Protein AF-A0A1L3SZP7-F1 (afdb_monomer_lite)

Radius of gyration: 13.11 Å; chains: 1; bounding box: 27×20×41 Å

pLDDT: mean 72.42, std 12.68, range [39.56, 86.0]

Organism: NCBI:txid1670800

Structure (mmCIF, N/CA/C/O backbone):
data_AF-A0A1L3SZP7-F1
#
_entry.id   AF-A0A1L3SZP7-F1
#
loop_
_atom_site.group_PDB
_atom_site.id
_atom_site.type_symbol
_atom_site.label_atom_id
_atom_site.label_alt_id
_atom_site.label_comp_id
_atom_site.label_asym_id
_atom_site.label_entity_id
_atom_site.label_seq_id
_atom_site.pdbx_PDB_ins_code
_atom_site.Cartn_x
_atom_site.Cartn_y
_atom_site.Cartn_z
_atom_site.occupancy
_atom_site.B_iso_or_equiv
_atom_site.auth_seq_id
_atom_site.auth_comp_id
_atom_site.auth_asym_id
_atom_site.auth_atom_id
_atom_site.pdbx_PDB_model_num
ATOM 1 N N . MET A 1 1 ? 0.777 -2.638 -19.041 1.00 39.56 1 MET A N 1
ATOM 2 C CA . MET A 1 1 ? 1.615 -2.831 -17.840 1.00 39.56 1 MET A CA 1
ATOM 3 C C . MET A 1 1 ? 0.805 -2.334 -16.657 1.00 39.56 1 MET A C 1
ATOM 5 O O . MET A 1 1 ? 0.891 -1.168 -16.306 1.00 39.56 1 MET A O 1
ATOM 9 N N . GLU A 1 2 ? -0.061 -3.192 -16.124 1.00 43.97 2 GLU A N 1
ATOM 10 C CA . GLU A 1 2 ? -0.825 -2.928 -14.902 1.00 43.97 2 GLU A CA 1
ATOM 11 C C . GLU A 1 2 ? -0.030 -3.502 -13.732 1.00 43.97 2 GLU A C 1
ATOM 13 O O . GLU A 1 2 ? -0.196 -4.653 -13.351 1.00 43.97 2 GLU A O 1
ATOM 18 N N . ALA A 1 3 ? 0.907 -2.715 -13.216 1.00 50.53 3 ALA A N 1
ATOM 19 C CA . ALA A 1 3 ? 1.503 -2.955 -11.905 1.00 50.53 3 ALA A CA 1
ATOM 20 C C . ALA A 1 3 ? 1.118 -1.800 -10.975 1.00 50.53 3 ALA A C 1
ATOM 22 O O . ALA A 1 3 ? 1.926 -1.287 -10.210 1.00 50.53 3 ALA A O 1
ATOM 23 N N . VAL A 1 4 ? -0.133 -1.346 -11.080 1.00 51.06 4 VAL A N 1
ATOM 24 C CA . VAL A 1 4 ? -0.746 -0.606 -9.986 1.00 51.06 4 VAL A CA 1
ATOM 25 C C . VAL A 1 4 ? -1.214 -1.697 -9.053 1.00 51.06 4 VAL A C 1
ATOM 27 O O . VAL A 1 4 ? -2.228 -2.338 -9.317 1.00 51.06 4 VAL A O 1
ATOM 30 N N . VAL A 1 5 ? -0.390 -1.978 -8.043 1.00 54.41 5 VAL A N 1
ATOM 31 C CA . VAL A 1 5 ? -0.740 -2.771 -6.862 1.00 54.41 5 VAL A CA 1
ATOM 32 C C . VAL A 1 5 ? -2.235 -2.616 -6.624 1.00 54.41 5 VAL A C 1
ATOM 34 O O . VAL A 1 5 ? -2.723 -1.486 -6.548 1.00 54.41 5 VAL A O 1
ATOM 37 N N . ALA A 1 6 ? -2.973 -3.724 -6.587 1.00 59.59 6 ALA A N 1
ATOM 38 C CA . ALA A 1 6 ? -4.345 -3.708 -6.114 1.00 59.59 6 ALA A CA 1
ATOM 39 C C . ALA A 1 6 ? -4.285 -3.219 -4.662 1.00 59.59 6 ALA A C 1
ATOM 41 O O . ALA A 1 6 ? -4.046 -3.983 -3.733 1.00 59.59 6 ALA A O 1
ATOM 42 N N . LEU A 1 7 ? -4.378 -1.903 -4.488 1.00 65.44 7 LEU A N 1
ATOM 43 C CA . LEU A 1 7 ? -4.268 -1.199 -3.219 1.00 65.44 7 LEU A CA 1
ATOM 44 C C . LEU A 1 7 ? -5.570 -1.358 -2.446 1.00 65.44 7 LEU A C 1
ATOM 46 O O . LEU A 1 7 ? -5.989 -0.401 -1.828 1.00 65.44 7 LEU A O 1
ATOM 50 N N . ASP A 1 8 ? -6.233 -2.503 -2.537 1.00 72.88 8 ASP A N 1
ATOM 51 C CA . ASP A 1 8 ? -7.381 -2.866 -1.717 1.00 72.88 8 ASP A CA 1
ATOM 52 C C . ASP A 1 8 ? -6.834 -3.830 -0.659 1.00 72.88 8 ASP A C 1
ATOM 54 O O . ASP A 1 8 ? -6.648 -5.010 -0.960 1.00 72.88 8 ASP A O 1
ATOM 58 N N . PRO A 1 9 ? -6.335 -3.322 0.482 1.00 77.56 9 PRO A N 1
ATOM 59 C CA . PRO A 1 9 ? -5.821 -4.152 1.548 1.00 77.56 9 PRO A CA 1
ATOM 60 C C . PRO A 1 9 ? -6.967 -4.798 2.328 1.00 77.56 9 PRO A C 1
ATOM 62 O O . PRO A 1 9 ? -7.920 -4.116 2.709 1.00 77.56 9 PRO A O 1
ATOM 65 N N . GLU A 1 10 ? -6.861 -6.101 2.572 1.00 84.31 10 GLU A N 1
ATOM 66 C CA . GLU A 1 10 ? -7.874 -6.861 3.319 1.00 84.31 10 GLU A CA 1
ATOM 67 C C . GLU A 1 10 ? -7.805 -6.574 4.830 1.00 84.31 10 G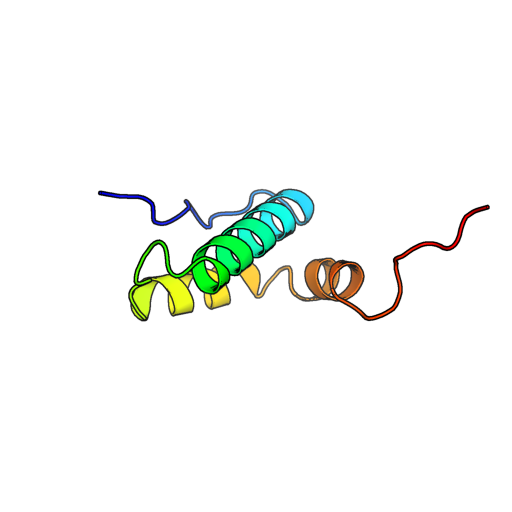LU A C 1
ATOM 69 O O . GLU A 1 10 ? -8.830 -6.548 5.515 1.00 84.31 10 GLU A O 1
ATOM 74 N N . ASP A 1 11 ? -6.605 -6.287 5.339 1.00 83.06 11 ASP A N 1
ATOM 75 C CA . ASP A 1 11 ? -6.325 -5.985 6.740 1.00 83.06 11 ASP A CA 1
ATOM 76 C C . ASP A 1 11 ? -5.105 -5.049 6.902 1.00 83.06 11 ASP A C 1
ATOM 78 O O . ASP A 1 11 ? -4.511 -4.571 5.930 1.00 83.06 11 ASP A O 1
ATOM 82 N N . GLY A 1 12 ? -4.752 -4.730 8.153 1.00 81.94 12 GLY A N 1
ATOM 83 C CA . GLY A 1 12 ? -3.638 -3.831 8.470 1.00 81.94 12 GLY A CA 1
ATOM 84 C C . GLY A 1 12 ? -2.254 -4.382 8.108 1.00 81.94 12 GLY A C 1
ATOM 85 O O . GLY A 1 12 ? -1.355 -3.596 7.799 1.00 81.94 12 GLY A O 1
ATOM 86 N N . GLU A 1 13 ? -2.074 -5.705 8.101 1.00 84.56 13 GLU A N 1
ATOM 87 C CA . GLU A 1 13 ? -0.822 -6.352 7.699 1.00 84.56 13 GLU A CA 1
ATOM 88 C C . GLU A 1 13 ? -0.644 -6.257 6.179 1.00 84.56 13 GLU A C 1
ATOM 90 O O . GLU A 1 13 ? 0.395 -5.788 5.709 1.00 84.56 13 GLU A O 1
ATOM 95 N N . ASP A 1 14 ? -1.694 -6.545 5.412 1.00 82.81 14 ASP A N 1
ATOM 96 C CA . ASP A 1 14 ? -1.702 -6.387 3.954 1.00 82.81 14 ASP A CA 1
ATOM 97 C C . ASP A 1 14 ? -1.528 -4.909 3.538 1.00 82.81 14 ASP A C 1
ATOM 99 O O . ASP A 1 14 ? -0.745 -4.569 2.643 1.00 82.81 14 ASP A O 1
ATOM 103 N N . ALA A 1 15 ? -2.165 -3.974 4.257 1.00 84.44 15 ALA A N 1
ATOM 104 C CA . ALA A 1 15 ? -1.957 -2.535 4.062 1.00 84.44 15 ALA A CA 1
ATOM 105 C C . ALA A 1 15 ? -0.487 -2.130 4.257 1.00 84.44 15 ALA A C 1
ATOM 107 O O . ALA A 1 15 ? 0.050 -1.300 3.511 1.00 84.44 15 ALA A O 1
ATOM 108 N N . ARG A 1 16 ? 0.181 -2.727 5.247 1.00 82.31 16 ARG A N 1
ATOM 109 C CA . ARG A 1 16 ? 1.596 -2.496 5.533 1.00 82.31 16 ARG A CA 1
ATOM 110 C C . ARG A 1 16 ? 2.491 -3.046 4.428 1.00 82.31 16 ARG A C 1
ATOM 112 O O . ARG A 1 16 ? 3.371 -2.318 3.965 1.00 82.31 16 ARG A O 1
ATOM 119 N N . GLU A 1 17 ? 2.292 -4.289 4.002 1.00 84.56 17 GLU A N 1
ATOM 120 C CA . GLU A 1 17 ? 3.090 -4.900 2.932 1.00 84.56 17 GLU A CA 1
ATOM 121 C C . GLU A 1 17 ? 2.980 -4.098 1.630 1.00 84.56 17 GLU A C 1
ATOM 123 O O . GLU A 1 17 ? 3.993 -3.755 1.009 1.00 84.56 17 GLU A O 1
ATOM 128 N N . LYS A 1 18 ? 1.757 -3.686 1.275 1.00 83.62 18 LYS A N 1
ATOM 129 C CA . LYS A 1 18 ? 1.483 -2.837 0.108 1.00 83.62 18 LYS A CA 1
ATOM 130 C C . LYS A 1 18 ? 2.157 -1.466 0.211 1.00 83.62 18 LYS A C 1
ATOM 132 O O . LYS A 1 18 ? 2.690 -0.976 -0.788 1.00 83.62 18 LYS A O 1
ATOM 137 N N . LEU A 1 19 ? 2.202 -0.855 1.398 1.00 82.81 19 LEU A N 1
ATOM 138 C CA . LEU A 1 19 ? 2.921 0.404 1.616 1.00 82.81 19 LEU A CA 1
ATOM 139 C C . LEU A 1 19 ? 4.442 0.237 1.488 1.00 82.81 19 LEU A C 1
ATOM 141 O O . LEU A 1 19 ? 5.092 1.064 0.850 1.00 82.81 19 LEU A O 1
ATOM 145 N N . ILE A 1 20 ? 5.016 -0.824 2.062 1.00 84.12 20 ILE A N 1
ATOM 146 C CA . ILE A 1 20 ? 6.454 -1.119 1.955 1.00 84.12 20 ILE A CA 1
ATOM 147 C C . ILE A 1 20 ? 6.840 -1.324 0.491 1.00 84.12 20 ILE A C 1
ATOM 149 O O . ILE A 1 20 ? 7.812 -0.729 0.020 1.00 84.12 20 ILE A O 1
ATOM 153 N N . TYR A 1 21 ? 6.048 -2.102 -0.244 1.00 83.69 21 TYR A N 1
ATOM 154 C CA . TYR A 1 21 ? 6.244 -2.304 -1.672 1.00 83.69 21 TYR A CA 1
ATOM 155 C C . TYR A 1 21 ? 6.182 -0.980 -2.448 1.00 83.69 21 TYR A C 1
ATOM 157 O O . TYR A 1 21 ? 7.064 -0.699 -3.260 1.00 83.69 21 TYR A O 1
ATOM 165 N N . LEU A 1 22 ? 5.192 -0.125 -2.164 1.00 81.00 22 LEU A N 1
ATOM 166 C CA . LEU A 1 22 ? 5.063 1.187 -2.801 1.00 81.00 22 LEU A CA 1
ATOM 167 C C . LEU A 1 22 ? 6.287 2.078 -2.535 1.00 81.00 22 LEU A C 1
ATOM 169 O O . LEU A 1 22 ? 6.799 2.711 -3.459 1.00 81.00 22 LEU A O 1
ATOM 173 N N . MET A 1 23 ? 6.785 2.102 -1.296 1.00 81.06 23 MET A N 1
ATOM 174 C CA . MET A 1 23 ? 7.989 2.855 -0.930 1.00 81.06 23 MET A CA 1
ATOM 175 C C . MET A 1 23 ? 9.239 2.323 -1.642 1.00 81.06 23 MET A C 1
ATOM 177 O O . MET A 1 23 ? 10.040 3.117 -2.133 1.00 81.06 23 MET A O 1
ATOM 181 N N . ALA A 1 24 ? 9.394 0.999 -1.744 1.00 83.31 24 ALA A N 1
ATOM 182 C CA . ALA A 1 24 ? 10.492 0.368 -2.478 1.00 83.31 24 ALA A CA 1
ATOM 183 C C . ALA A 1 24 ? 10.428 0.666 -3.989 1.00 83.31 24 ALA A C 1
ATOM 185 O O . ALA A 1 24 ? 11.448 0.901 -4.643 1.00 83.31 24 ALA A O 1
ATOM 186 N N . LEU A 1 25 ? 9.222 0.711 -4.555 1.00 79.81 25 LEU A N 1
ATOM 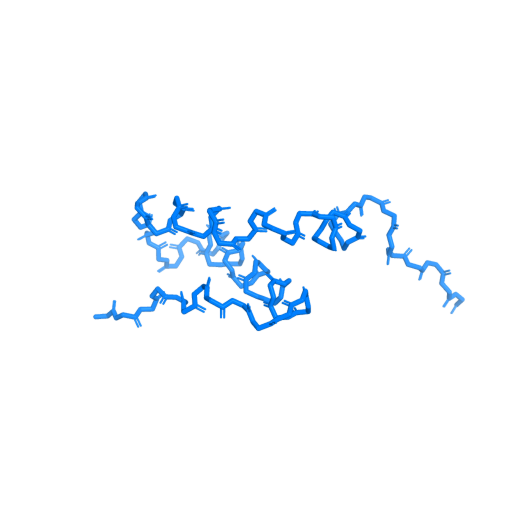187 C CA . LEU A 1 25 ? 9.021 1.053 -5.959 1.00 79.81 25 LEU A CA 1
ATOM 188 C C . LEU A 1 25 ? 9.377 2.521 -6.239 1.00 79.81 25 LEU A C 1
ATOM 190 O O . LEU A 1 25 ? 10.053 2.812 -7.224 1.00 79.81 25 LEU A O 1
ATOM 194 N N . MET A 1 26 ? 8.990 3.435 -5.344 1.00 78.25 26 MET A N 1
ATOM 195 C CA . MET A 1 26 ? 9.359 4.852 -5.433 1.00 78.25 26 MET A CA 1
ATOM 196 C C . MET A 1 26 ? 10.865 5.083 -5.250 1.00 78.25 26 MET A C 1
ATOM 198 O O . MET A 1 26 ? 11.435 5.927 -5.937 1.00 78.25 26 MET A O 1
ATOM 202 N N . SER A 1 27 ? 11.520 4.348 -4.345 1.00 79.94 27 SER A N 1
ATOM 203 C CA . SER A 1 27 ? 12.949 4.527 -4.051 1.00 79.94 27 SER A CA 1
ATOM 204 C C . SER A 1 27 ? 13.867 3.923 -5.113 1.00 79.94 27 SER A C 1
ATOM 206 O O . SER A 1 27 ? 14.941 4.461 -5.375 1.00 79.94 27 SER A O 1
ATOM 208 N N . SER A 1 28 ? 13.443 2.837 -5.763 1.00 76.56 28 SER A N 1
ATOM 209 C CA . SER A 1 28 ? 14.220 2.175 -6.819 1.00 76.56 28 SER A CA 1
ATOM 210 C C . SER A 1 28 ? 14.246 2.945 -8.143 1.00 76.56 28 SER A C 1
ATOM 212 O O . SER A 1 28 ? 14.985 2.559 -9.047 1.00 76.56 28 SER A O 1
ATOM 214 N N . ASN A 1 29 ? 13.443 4.012 -8.283 1.00 67.81 29 ASN A N 1
ATOM 215 C CA . ASN A 1 29 ? 13.246 4.763 -9.530 1.00 67.81 29 ASN A CA 1
ATOM 216 C C . ASN A 1 29 ? 12.873 3.858 -10.729 1.00 67.81 29 ASN A C 1
ATOM 218 O O . ASN A 1 29 ? 12.978 4.267 -11.886 1.00 67.81 29 ASN A O 1
ATOM 222 N N . ALA A 1 30 ? 12.466 2.611 -10.452 1.00 66.06 30 ALA A N 1
ATOM 223 C CA . ALA A 1 30 ? 12.282 1.555 -11.439 1.00 66.06 30 ALA A CA 1
ATOM 224 C C . ALA A 1 30 ? 11.019 1.778 -12.275 1.00 66.06 30 ALA A C 1
ATOM 226 O O . ALA A 1 30 ? 10.925 1.304 -13.406 1.00 66.06 30 ALA A O 1
ATOM 227 N N . VAL A 1 31 ? 10.050 2.511 -11.720 1.00 66.31 31 VAL A N 1
ATOM 228 C CA . VAL A 1 31 ? 8.787 2.840 -12.371 1.00 66.31 31 VAL A CA 1
ATOM 229 C C . VAL A 1 31 ? 8.392 4.266 -12.000 1.00 66.31 31 VAL A C 1
ATOM 231 O O . VAL A 1 31 ? 8.297 4.614 -10.824 1.00 66.31 31 VAL A O 1
ATOM 234 N N . ALA A 1 32 ? 8.118 5.091 -13.011 1.00 71.12 32 ALA A N 1
ATOM 235 C CA . ALA A 1 32 ? 7.455 6.370 -12.802 1.00 71.12 32 ALA A CA 1
ATOM 236 C C . ALA A 1 32 ? 6.000 6.101 -12.398 1.00 71.12 32 ALA A C 1
ATOM 238 O O . ALA A 1 32 ? 5.174 5.747 -13.239 1.00 71.12 32 ALA A O 1
ATOM 239 N N . LEU A 1 33 ? 5.698 6.237 -11.107 1.00 72.25 33 LEU A N 1
ATOM 240 C CA . LEU A 1 33 ? 4.339 6.088 -10.599 1.00 72.25 33 LEU A CA 1
ATOM 241 C C . LEU A 1 33 ? 3.490 7.301 -11.009 1.00 72.25 33 LEU A C 1
ATOM 243 O O . LEU A 1 33 ? 3.819 8.434 -10.637 1.00 72.25 33 LEU A O 1
ATOM 247 N N . PRO A 1 34 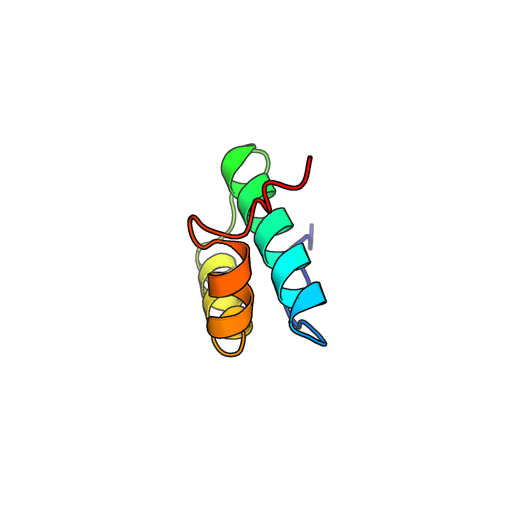? 2.387 7.102 -11.751 1.00 79.44 34 PRO A N 1
ATOM 248 C CA . PRO A 1 34 ? 1.452 8.170 -12.061 1.00 79.44 34 PRO A CA 1
ATOM 249 C C . PRO A 1 34 ? 0.918 8.806 -10.778 1.00 79.44 34 PRO A C 1
ATOM 251 O O . PRO A 1 34 ? 0.560 8.120 -9.820 1.00 79.44 34 PRO A O 1
ATOM 254 N N . ARG A 1 35 ? 0.778 10.134 -10.772 1.00 77.94 35 ARG A N 1
ATOM 255 C CA . ARG A 1 35 ? 0.239 10.879 -9.620 1.00 77.94 35 ARG A CA 1
ATOM 256 C C . ARG A 1 35 ? -1.117 10.339 -9.146 1.00 77.94 35 ARG A C 1
ATOM 258 O O . ARG A 1 35 ? -1.383 10.336 -7.947 1.00 77.94 35 ARG A O 1
ATOM 265 N N . ASN A 1 36 ? -1.947 9.871 -10.078 1.00 78.88 36 ASN A N 1
ATOM 266 C CA . ASN A 1 36 ? -3.255 9.289 -9.781 1.00 78.88 36 ASN A CA 1
ATOM 267 C C . ASN A 1 36 ? -3.149 8.003 -8.949 1.00 78.88 36 ASN A C 1
ATOM 269 O O . ASN A 1 36 ? -3.956 7.804 -8.044 1.00 78.88 36 ASN A O 1
ATOM 273 N N . ASP A 1 37 ? -2.142 7.167 -9.201 1.00 78.62 37 ASP A N 1
ATOM 274 C CA . ASP A 1 37 ? -1.946 5.909 -8.472 1.00 78.62 37 ASP A CA 1
ATOM 275 C C . ASP A 1 37 ? -1.416 6.169 -7.064 1.00 78.62 37 ASP A C 1
ATOM 277 O O . ASP A 1 37 ? -1.864 5.550 -6.102 1.00 78.62 37 ASP A O 1
ATOM 281 N N . VAL A 1 38 ? -0.548 7.174 -6.915 1.00 78.12 38 VAL A N 1
ATOM 282 C CA . VAL A 1 38 ? -0.095 7.647 -5.600 1.00 78.12 38 VAL A CA 1
ATOM 283 C C . VAL A 1 38 ? -1.264 8.197 -4.783 1.00 78.12 38 VAL A C 1
ATOM 285 O O . VAL A 1 38 ? -1.409 7.871 -3.607 1.00 78.12 38 VAL A O 1
ATOM 288 N N . GLN A 1 39 ? -2.133 9.004 -5.396 1.00 81.88 39 GLN A N 1
ATOM 289 C CA . GLN A 1 39 ? -3.330 9.510 -4.722 1.00 81.88 39 GLN A CA 1
ATOM 290 C C . GLN A 1 39 ? -4.280 8.381 -4.320 1.00 81.88 39 GLN A C 1
ATOM 292 O O . GLN A 1 39 ? -4.796 8.403 -3.203 1.00 81.88 39 GLN A O 1
ATOM 297 N N . ARG A 1 40 ? -4.477 7.381 -5.186 1.00 81.94 40 ARG A N 1
ATOM 298 C CA . ARG A 1 40 ? -5.287 6.201 -4.871 1.00 81.94 40 ARG A CA 1
ATOM 299 C C . ARG A 1 40 ? -4.699 5.426 -3.690 1.00 81.94 40 ARG A C 1
ATOM 301 O O . ARG A 1 40 ? -5.434 5.130 -2.759 1.00 81.94 40 ARG A O 1
ATOM 308 N N . ALA A 1 41 ? -3.386 5.197 -3.672 1.00 80.06 41 ALA A N 1
ATOM 309 C CA . ALA A 1 41 ? -2.702 4.528 -2.564 1.00 80.06 41 ALA A CA 1
ATOM 310 C C . ALA A 1 41 ? -2.895 5.257 -1.233 1.00 80.06 41 ALA A C 1
ATOM 312 O O . ALA A 1 41 ? -3.231 4.641 -0.227 1.00 80.06 41 ALA A O 1
ATOM 313 N N . ILE A 1 42 ? -2.741 6.584 -1.233 1.00 81.75 42 ILE A N 1
ATOM 314 C CA . ILE A 1 42 ? -2.949 7.406 -0.036 1.00 81.75 42 ILE A CA 1
ATOM 315 C C . ILE A 1 42 ? -4.392 7.289 0.459 1.00 81.75 42 ILE A C 1
ATOM 317 O O . ILE A 1 42 ? -4.615 7.184 1.664 1.00 81.75 42 ILE A O 1
ATOM 321 N N . VAL A 1 43 ? -5.371 7.322 -0.450 1.00 84.75 43 VAL A N 1
ATOM 322 C CA . VAL A 1 43 ? -6.788 7.195 -0.088 1.00 84.75 43 VAL A CA 1
ATOM 323 C C . VAL A 1 43 ? -7.067 5.824 0.512 1.00 84.75 43 VAL A C 1
ATOM 325 O O . VAL A 1 43 ? -7.695 5.771 1.569 1.00 84.75 43 VAL A O 1
ATOM 328 N N . THR A 1 44 ? -6.576 4.742 -0.096 1.00 83.62 44 THR A N 1
ATOM 329 C CA . THR A 1 44 ? -6.908 3.408 0.401 1.00 83.62 44 THR A CA 1
ATOM 330 C C . THR A 1 44 ? -6.164 3.019 1.673 1.00 83.62 44 THR A C 1
ATOM 332 O O . THR A 1 44 ? -6.707 2.302 2.502 1.00 83.62 44 THR A O 1
ATOM 335 N N . LEU A 1 45 ? -4.955 3.536 1.891 1.00 82.69 45 LEU A N 1
ATOM 336 C CA . LEU A 1 45 ? -4.194 3.269 3.116 1.00 82.69 45 LEU A CA 1
ATOM 337 C C . LEU A 1 45 ? -4.617 4.164 4.292 1.00 82.69 45 LEU A C 1
ATOM 339 O O . LEU A 1 45 ? -4.261 3.898 5.439 1.00 82.69 45 LEU A O 1
ATOM 343 N N . ARG A 1 46 ? -5.399 5.224 4.042 1.00 83.56 46 ARG A N 1
ATOM 344 C CA . ARG A 1 46 ? -5.855 6.174 5.071 1.00 83.56 46 ARG A CA 1
ATOM 345 C C . ARG A 1 46 ? -6.583 5.529 6.264 1.00 83.56 46 ARG A C 1
ATOM 347 O O . ARG A 1 46 ? -6.332 5.996 7.377 1.00 83.56 46 ARG A O 1
ATOM 354 N N . PRO A 1 47 ? -7.467 4.527 6.096 1.00 86.00 47 PRO A N 1
ATOM 355 C CA . PRO A 1 47 ? -8.140 3.864 7.215 1.00 86.00 47 PRO A CA 1
ATOM 356 C C . PRO A 1 47 ? -7.171 3.130 8.151 1.00 86.00 47 PRO A C 1
ATOM 358 O O . PRO A 1 47 ? -7.401 3.105 9.353 1.00 86.00 47 PRO A O 1
ATOM 361 N N . PHE A 1 48 ? -6.053 2.633 7.620 1.00 83.56 48 PHE A N 1
ATOM 362 C CA . PHE A 1 48 ? -5.028 1.871 8.343 1.00 83.56 48 PHE A CA 1
ATOM 363 C C . PHE A 1 48 ? -3.927 2.762 8.925 1.00 83.56 48 PHE A C 1
ATOM 365 O O . PHE A 1 48 ? -2.872 2.285 9.328 1.00 83.56 48 PHE A O 1
ATOM 372 N N . LYS A 1 49 ? -4.125 4.089 8.949 1.00 79.62 49 LYS A N 1
ATOM 373 C CA . LYS A 1 49 ? -3.091 5.044 9.373 1.00 79.62 49 LYS A CA 1
ATOM 374 C C . LYS A 1 49 ? -2.530 4.728 10.763 1.00 79.62 49 LYS A C 1
ATOM 376 O O . LYS A 1 49 ? -1.345 4.961 10.972 1.00 79.62 49 LYS A O 1
ATOM 381 N N . SER A 1 50 ? -3.356 4.250 11.692 1.00 76.69 50 SER A N 1
ATOM 382 C CA . SER A 1 50 ? -2.920 3.886 13.045 1.00 76.69 50 SER A CA 1
ATOM 383 C C . SER A 1 50 ? -1.963 2.691 13.017 1.00 76.69 50 SER A C 1
ATOM 385 O O . SER A 1 50 ? -0.826 2.834 13.454 1.00 76.69 50 SER A O 1
ATOM 387 N N . ASP A 1 51 ? -2.361 1.585 12.387 1.00 75.38 51 ASP A N 1
ATOM 388 C CA . ASP A 1 51 ? -1.555 0.364 12.233 1.00 75.38 51 ASP A CA 1
ATOM 389 C C . ASP A 1 51 ? -0.246 0.621 11.463 1.00 75.38 51 ASP A C 1
ATOM 391 O O . ASP A 1 51 ? 0.842 0.146 11.810 1.00 75.38 51 ASP A O 1
ATOM 395 N N . LEU A 1 52 ? -0.328 1.459 10.425 1.00 76.06 52 LEU A N 1
ATOM 396 C CA . LEU A 1 52 ? 0.828 1.897 9.649 1.00 76.06 52 LEU A CA 1
ATOM 397 C C . LEU A 1 52 ? 1.756 2.800 10.470 1.00 76.06 52 LEU A C 1
ATOM 399 O O . LEU A 1 52 ? 2.973 2.712 10.324 1.00 76.06 52 LEU A O 1
ATOM 403 N N . ALA A 1 53 ? 1.214 3.661 11.335 1.00 75.75 53 ALA A N 1
ATOM 404 C CA . ALA A 1 53 ? 2.005 4.528 12.204 1.00 75.75 53 ALA A CA 1
ATOM 405 C C . ALA A 1 53 ? 2.697 3.754 13.333 1.00 75.75 53 ALA A C 1
ATOM 407 O O . ALA A 1 53 ? 3.804 4.127 13.707 1.00 75.75 53 ALA A O 1
ATOM 408 N N . GLU A 1 54 ? 2.103 2.676 13.845 1.00 69.69 54 GLU A N 1
ATOM 409 C CA . GLU A 1 54 ? 2.760 1.783 14.812 1.00 69.69 54 GLU A CA 1
ATOM 410 C C . GLU A 1 54 ? 3.944 1.045 14.182 1.00 69.69 54 GLU A C 1
ATOM 412 O O . GLU A 1 54 ? 4.998 0.889 14.796 1.00 69.69 54 GLU A O 1
ATOM 417 N N . THR A 1 55 ? 3.806 0.675 12.911 1.00 64.69 55 THR A N 1
ATOM 418 C CA . THR A 1 55 ? 4.875 0.032 12.145 1.00 64.69 55 THR A CA 1
ATOM 419 C C . THR A 1 55 ? 5.995 1.002 11.749 1.00 64.69 55 THR A C 1
ATOM 421 O O . THR A 1 55 ? 7.172 0.651 11.806 1.00 64.69 55 THR A O 1
ATOM 424 N N . LEU A 1 56 ? 5.636 2.197 11.265 1.00 63.81 56 LEU A N 1
ATOM 425 C CA . LEU A 1 56 ? 6.572 3.189 10.714 1.00 63.81 56 LEU A CA 1
ATOM 426 C C . LEU A 1 56 ? 7.072 4.198 11.749 1.00 63.81 56 LEU A C 1
ATOM 428 O O . LEU A 1 56 ? 7.961 5.000 11.455 1.00 63.81 56 LEU A O 1
ATOM 432 N N . GLY A 1 57 ? 6.481 4.204 12.940 1.00 61.12 57 GLY A N 1
ATOM 433 C CA . GLY A 1 57 ? 6.917 5.039 14.041 1.00 61.12 57 GLY A CA 1
ATOM 434 C C . GLY A 1 57 ? 8.360 4.705 14.434 1.00 61.12 57 GLY A C 1
ATOM 435 O O . GLY A 1 57 ? 8.795 3.562 14.289 1.00 61.12 57 GLY A O 1
ATOM 436 N N . PRO A 1 58 ? 9.119 5.670 14.979 1.00 58.94 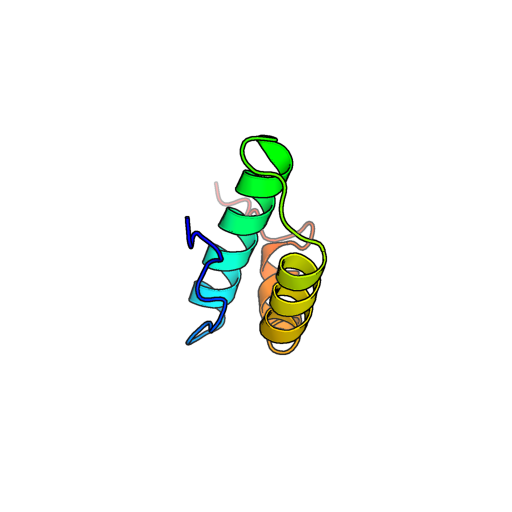58 PRO A N 1
ATOM 437 C CA . PRO A 1 58 ? 10.498 5.467 15.436 1.00 58.94 58 PRO A CA 1
ATOM 438 C C . PRO A 1 58 ? 10.637 4.527 16.659 1.00 58.94 58 PRO A C 1
ATOM 440 O O . PRO A 1 58 ? 11.589 4.643 17.421 1.00 58.94 58 PRO A O 1
ATOM 443 N N . GLY A 1 59 ? 9.713 3.587 16.871 1.00 58.34 59 GLY A N 1
ATOM 444 C CA . GLY A 1 59 ? 9.659 2.741 18.057 1.00 58.34 59 GLY A CA 1
ATOM 445 C C . GLY A 1 59 ? 8.820 1.482 17.866 1.00 58.34 59 GLY A C 1
ATOM 446 O O . GLY A 1 59 ? 7.777 1.349 18.489 1.00 58.34 59 GLY A O 1
ATOM 447 N N . SER A 1 60 ? 9.278 0.557 17.024 1.00 49.09 60 SER A N 1
ATOM 448 C CA . SER A 1 60 ? 9.030 -0.892 17.181 1.00 49.09 60 SER A CA 1
ATOM 449 C C . SER A 1 60 ? 10.086 -1.748 16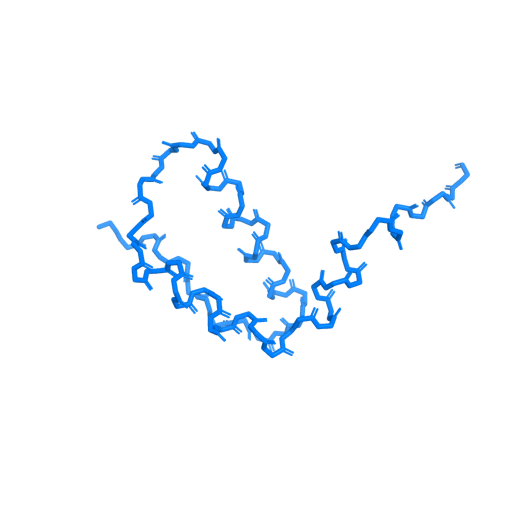.464 1.00 49.09 60 SER A C 1
ATOM 451 O O . SER A 1 60 ? 9.860 -2.911 16.143 1.00 49.09 60 SER A O 1
ATOM 453 N N . ALA A 1 61 ? 11.304 -1.215 16.301 1.00 51.00 61 ALA A N 1
ATOM 454 C CA . ALA A 1 61 ? 12.486 -2.059 16.421 1.00 51.00 61 ALA A CA 1
ATOM 455 C C . ALA A 1 61 ? 12.580 -2.425 17.904 1.00 51.00 61 ALA A C 1
ATOM 457 O O . ALA A 1 61 ? 13.191 -1.714 18.701 1.00 51.00 61 ALA A O 1
ATOM 458 N N . GLY A 1 62 ? 11.851 -3.472 18.286 1.00 47.56 62 GLY A N 1
ATOM 459 C CA . GLY A 1 62 ? 12.038 -4.129 19.562 1.00 47.56 62 GLY A CA 1
ATOM 460 C C . GLY A 1 62 ? 13.485 -4.581 19.637 1.00 47.56 62 GLY A C 1
ATOM 461 O O . GLY A 1 62 ? 13.854 -5.608 19.077 1.00 47.56 62 GLY A O 1
ATOM 462 N N . ASP A 1 63 ? 14.284 -3.776 20.324 1.00 56.59 63 ASP A N 1
ATOM 463 C CA . ASP A 1 63 ? 15.352 -4.234 21.189 1.00 56.59 63 ASP A CA 1
ATOM 464 C C . ASP A 1 63 ? 14.850 -5.471 21.949 1.00 56.59 63 ASP A C 1
ATOM 466 O O . ASP A 1 63 ? 14.055 -5.375 22.886 1.00 56.59 63 ASP A O 1
ATOM 470 N N . ARG A 1 64 ? 15.210 -6.660 21.464 1.00 54.56 64 ARG A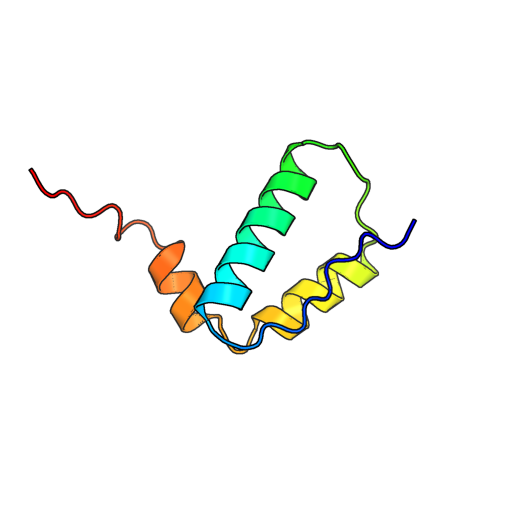 N 1
ATOM 471 C CA . ARG A 1 64 ? 15.148 -7.900 22.233 1.00 54.56 64 ARG A CA 1
ATOM 472 C C . ARG A 1 64 ? 16.365 -8.755 21.898 1.00 54.56 64 ARG A C 1
ATOM 474 O O . ARG A 1 64 ? 16.285 -9.637 21.052 1.00 54.56 64 ARG A O 1
ATOM 481 N N . HIS A 1 65 ? 17.406 -8.444 22.672 1.00 44.81 65 HIS A N 1
ATOM 482 C CA . HIS A 1 65 ? 18.450 -9.313 23.224 1.00 44.81 65 HIS A CA 1
ATOM 483 C C . HIS A 1 65 ? 19.479 -9.925 22.268 1.00 44.81 65 HIS A C 1
ATOM 485 O O . HIS A 1 65 ? 19.125 -10.831 21.487 1.00 44.81 65 HIS A O 1
#

Foldseek 3Di:
DPPLPPLQAPDLVSLQVNVVVVVVCVVVVVDDDPPVSVVVNCVNSVVSVVSNCVVPPPDDPPPDD

Secondary structure (DSSP, 8-state):
---------SSHHHHHHHHHHHHHHHHTT-S---HHHHHHHHHHHGGGHHHHHHHHSS--S----

Sequence (65 aa):
MEAVVALDPEDGEDAREKLIYLMALMSSNAVALPRNDVQRAIVTLRPFKSDLAETLGPGSAGDRH